Protein AF-A0AB34JB68-F1 (afdb_monomer_lite)

Structure (mmCIF, N/CA/C/O backbone):
data_AF-A0AB34JB68-F1
#
_entry.id   AF-A0AB34JB68-F1
#
loop_
_atom_site.group_PDB
_atom_site.id
_atom_site.type_symbol
_atom_site.label_atom_id
_atom_site.label_alt_id
_atom_site.label_comp_id
_atom_site.label_asym_id
_atom_site.label_entity_id
_atom_site.label_seq_id
_atom_site.pdbx_PDB_ins_code
_atom_site.Cartn_x
_atom_site.Cartn_y
_atom_site.Cartn_z
_atom_site.occupancy
_atom_site.B_iso_or_equiv
_atom_site.auth_seq_id
_atom_site.auth_comp_id
_atom_site.auth_asym_id
_atom_site.auth_atom_id
_atom_site.pdbx_PDB_model_num
ATOM 1 N N . MET A 1 1 ? -18.238 -14.112 29.907 1.00 38.75 1 MET A N 1
ATOM 2 C CA . MET A 1 1 ? -17.468 -13.926 28.661 1.00 38.75 1 MET A CA 1
ATOM 3 C C . MET A 1 1 ? -18.352 -13.170 27.688 1.00 38.75 1 MET A C 1
ATOM 5 O O . MET A 1 1 ? -19.286 -13.752 27.152 1.00 38.75 1 MET A O 1
ATOM 9 N N . LEU A 1 2 ? -18.147 -11.858 27.571 1.00 41.19 2 LEU A N 1
ATOM 10 C CA . LEU A 1 2 ? -18.838 -11.047 26.571 1.00 41.19 2 LEU A CA 1
ATOM 11 C C . LEU A 1 2 ? -18.263 -11.448 25.213 1.00 41.19 2 LEU A C 1
ATOM 13 O O . LEU A 1 2 ? -17.063 -11.303 24.999 1.00 41.19 2 LEU A O 1
ATOM 17 N N . HIS A 1 3 ? -19.097 -11.996 24.332 1.00 41.34 3 HIS A N 1
ATOM 18 C CA . HIS A 1 3 ? -18.740 -12.073 22.923 1.00 41.34 3 HIS A CA 1
ATOM 19 C C . HIS A 1 3 ? -18.603 -10.625 22.453 1.00 41.34 3 HIS A C 1
ATOM 21 O O . HIS A 1 3 ? -19.598 -9.905 22.380 1.00 41.34 3 HIS A O 1
ATOM 27 N N . SER A 1 4 ? -17.365 -10.175 22.235 1.00 55.03 4 SER A N 1
ATOM 28 C CA . SER A 1 4 ? -17.111 -8.951 21.485 1.00 55.03 4 SER A CA 1
ATOM 29 C C . SER A 1 4 ? -17.828 -9.121 20.155 1.00 55.03 4 SER A C 1
ATOM 31 O O . SER A 1 4 ? -17.520 -10.059 19.420 1.00 55.03 4 SER A O 1
ATOM 33 N N . ALA A 1 5 ? -18.841 -8.298 19.885 1.00 63.59 5 ALA A N 1
ATOM 34 C CA . ALA A 1 5 ? -19.453 -8.279 18.566 1.00 63.59 5 ALA A CA 1
ATOM 35 C C . ALA A 1 5 ? -18.325 -8.053 17.551 1.00 63.59 5 ALA A C 1
ATOM 37 O O . ALA A 1 5 ? -17.488 -7.174 17.767 1.00 63.59 5 ALA A O 1
ATOM 38 N N . ALA A 1 6 ? -18.252 -8.895 16.519 1.00 67.69 6 ALA A N 1
ATOM 39 C CA . ALA A 1 6 ? -17.224 -8.772 15.497 1.00 67.69 6 ALA A CA 1
ATOM 40 C C . ALA A 1 6 ? -17.282 -7.358 14.904 1.00 67.69 6 ALA A C 1
ATOM 42 O O . ALA A 1 6 ? -18.370 -6.868 14.586 1.00 67.69 6 ALA A O 1
ATOM 43 N N . SER A 1 7 ? -16.129 -6.692 14.816 1.00 75.50 7 SER A N 1
ATOM 44 C CA . SER A 1 7 ? -16.054 -5.385 14.175 1.00 75.50 7 SER A CA 1
ATOM 45 C C . SER A 1 7 ? -16.482 -5.511 12.716 1.00 75.50 7 SER A C 1
ATOM 47 O O . SER A 1 7 ? -16.103 -6.454 12.021 1.00 75.50 7 SER A O 1
ATOM 49 N N . THR A 1 8 ? -17.283 -4.557 12.249 1.00 84.25 8 THR A N 1
ATOM 50 C CA . THR A 1 8 ? -17.708 -4.473 10.845 1.00 84.25 8 THR A CA 1
ATOM 51 C C . THR A 1 8 ? -16.769 -3.612 10.003 1.00 84.25 8 THR A C 1
ATOM 53 O O . THR A 1 8 ? -16.951 -3.525 8.790 1.00 84.25 8 THR A O 1
ATOM 56 N N . THR A 1 9 ? -15.783 -2.963 10.631 1.00 88.88 9 THR A N 1
ATOM 57 C CA . THR A 1 9 ? -14.923 -1.957 10.001 1.00 88.88 9 THR A CA 1
ATOM 58 C C . THR A 1 9 ? -13.461 -2.293 10.244 1.00 88.88 9 THR A C 1
ATOM 60 O O . THR A 1 9 ? -13.049 -2.476 11.387 1.00 88.88 9 THR A O 1
ATOM 63 N N . LEU A 1 10 ? -12.664 -2.301 9.178 1.00 90.81 10 LEU A N 1
ATOM 64 C CA . LEU A 1 10 ? -11.213 -2.433 9.238 1.00 90.81 10 LEU A CA 1
ATOM 65 C C . LEU A 1 10 ? -10.566 -1.170 8.679 1.00 90.81 10 LEU A C 1
ATOM 67 O O . LEU A 1 10 ? -10.830 -0.778 7.544 1.00 90.81 10 LEU A O 1
ATOM 71 N N . VAL A 1 11 ? -9.685 -0.556 9.460 1.00 92.12 11 VAL A N 1
ATOM 72 C CA . VAL A 1 11 ? -8.821 0.534 9.008 1.00 92.12 11 VAL A CA 1
ATOM 73 C C . VAL A 1 11 ? -7.436 -0.032 8.738 1.00 92.12 11 VAL A C 1
ATOM 75 O O . VAL A 1 11 ? -6.828 -0.639 9.616 1.00 92.12 11 VAL A O 1
ATOM 78 N N . VAL A 1 12 ? -6.922 0.180 7.527 1.00 92.38 12 VAL A N 1
ATOM 79 C CA . VAL A 1 12 ? -5.594 -0.294 7.125 1.00 92.38 12 VAL A CA 1
ATOM 80 C C . VAL A 1 12 ? -4.646 0.893 6.970 1.00 92.38 12 VAL A C 1
ATOM 82 O O . VAL A 1 12 ? -4.841 1.748 6.107 1.00 92.38 12 VAL A O 1
ATOM 85 N N . VAL A 1 13 ? -3.589 0.932 7.778 1.00 91.12 13 VAL A N 1
ATOM 86 C CA . VAL A 1 13 ? -2.487 1.892 7.630 1.00 91.12 13 VAL A CA 1
ATOM 87 C C . VAL A 1 13 ? -1.393 1.252 6.786 1.00 91.12 13 VAL A C 1
ATOM 89 O O . VAL A 1 13 ? -0.864 0.204 7.151 1.00 91.12 13 VAL A O 1
ATOM 92 N N . ILE A 1 14 ? -1.050 1.882 5.663 1.00 89.81 14 ILE A N 1
ATOM 93 C CA . ILE A 1 14 ? -0.122 1.341 4.665 1.00 89.81 14 ILE A CA 1
ATOM 94 C C . ILE A 1 14 ? 1.105 2.252 4.526 1.00 89.81 14 ILE A C 1
ATOM 96 O O . ILE A 1 14 ? 0.969 3.468 4.386 1.00 89.81 14 ILE A O 1
ATOM 100 N N . GLY A 1 15 ? 2.293 1.650 4.474 1.00 83.81 15 GLY A N 1
ATOM 101 C CA . GLY A 1 15 ? 3.547 2.312 4.113 1.00 83.81 15 GLY A CA 1
ATOM 102 C C . GLY A 1 15 ? 4.332 2.867 5.302 1.00 83.81 15 GLY A C 1
ATOM 103 O O . GLY A 1 15 ? 4.134 2.472 6.452 1.00 83.81 15 GLY A O 1
ATOM 104 N N . SER A 1 16 ? 5.265 3.780 5.012 1.00 78.81 16 SER A N 1
ATOM 105 C CA . SER A 1 16 ? 6.133 4.384 6.028 1.00 78.81 16 SER A CA 1
ATOM 106 C C . SER A 1 16 ? 5.321 5.265 6.981 1.00 78.81 16 SER A C 1
ATOM 108 O O . SER A 1 16 ? 4.720 6.254 6.550 1.00 78.81 16 SER A O 1
ATOM 110 N N . GLN A 1 17 ? 5.336 4.955 8.276 1.00 80.75 17 GLN A N 1
ATOM 111 C CA . GLN A 1 17 ? 4.546 5.650 9.298 1.00 80.75 17 GLN A CA 1
ATOM 112 C C . GLN A 1 17 ? 5.213 6.964 9.728 1.00 80.75 17 GLN A C 1
ATOM 114 O O . GLN A 1 17 ? 5.632 7.133 10.867 1.00 80.75 17 GLN A O 1
ATOM 119 N N . ARG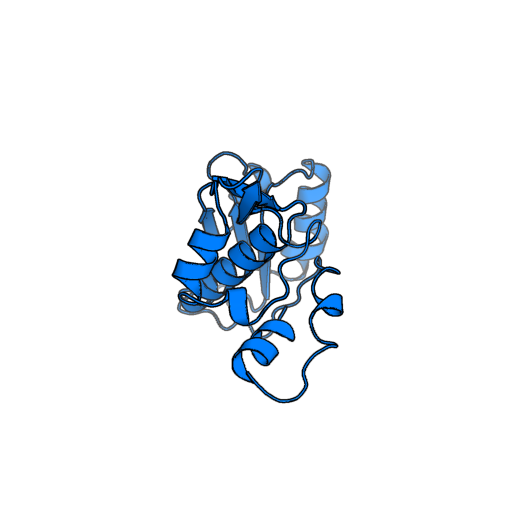 A 1 18 ? 5.316 7.913 8.792 1.00 80.12 18 ARG A N 1
ATOM 120 C CA . ARG A 1 18 ? 6.002 9.207 8.980 1.00 80.12 18 ARG A CA 1
ATOM 121 C C . ARG A 1 18 ? 5.235 10.205 9.852 1.00 80.12 18 ARG A C 1
ATOM 123 O O . ARG A 1 18 ? 5.754 11.278 10.144 1.00 80.12 18 ARG A O 1
ATOM 130 N N . GLY A 1 19 ? 4.002 9.881 10.236 1.00 80.75 19 GLY A N 1
ATOM 131 C CA . GLY A 1 19 ? 3.249 10.653 11.216 1.00 80.75 19 GLY A CA 1
ATOM 132 C C . GLY A 1 19 ? 3.914 10.587 12.591 1.00 80.75 19 GLY A C 1
ATOM 133 O O . GLY A 1 19 ? 4.429 9.545 12.992 1.00 80.75 19 GLY A O 1
ATOM 134 N N . GLY A 1 20 ? 3.901 11.705 13.313 1.00 85.19 20 GLY A N 1
ATOM 135 C CA . GLY A 1 20 ? 4.282 11.717 14.723 1.00 85.19 20 GLY A CA 1
ATOM 136 C C . GLY A 1 20 ? 3.199 11.093 15.604 1.00 85.19 20 GLY A C 1
ATOM 137 O O . GLY A 1 20 ? 2.051 10.939 15.184 1.00 85.19 20 GLY A O 1
ATOM 138 N N . GLU A 1 21 ? 3.546 10.809 16.856 1.00 90.06 21 GLU A N 1
ATOM 139 C CA . GLU A 1 21 ? 2.652 10.198 17.846 1.00 90.06 21 GLU A CA 1
ATOM 140 C C . GLU A 1 21 ? 1.289 10.903 17.954 1.00 90.06 21 GLU A C 1
ATOM 142 O O . GLU A 1 21 ? 0.258 10.242 18.006 1.00 90.06 21 GLU A O 1
ATOM 147 N N . GLN A 1 22 ? 1.256 12.239 17.882 1.00 91.44 22 GLN A N 1
ATOM 148 C CA . GLN A 1 22 ? 0.012 13.022 17.923 1.00 91.44 22 GLN A CA 1
ATOM 149 C C . GLN A 1 22 ? -0.959 12.692 16.776 1.00 91.44 22 GLN A C 1
ATOM 151 O O . GLN A 1 22 ? -2.171 12.661 16.990 1.00 91.44 22 GLN A O 1
ATOM 156 N N . VAL A 1 23 ? -0.447 12.429 15.568 1.00 91.94 23 VAL A N 1
ATOM 157 C CA . VAL A 1 23 ? -1.274 12.057 14.405 1.00 91.94 23 VAL A CA 1
ATOM 158 C C . VAL A 1 23 ? -1.915 10.697 14.650 1.00 91.94 23 VAL A C 1
ATOM 160 O O . VAL A 1 23 ? -3.124 10.537 14.484 1.00 91.94 23 VAL A O 1
ATOM 163 N N . TRP A 1 24 ? -1.117 9.734 15.106 1.00 93.12 24 TRP A N 1
ATOM 164 C CA . TRP A 1 24 ? -1.595 8.385 15.382 1.00 93.12 24 TRP A CA 1
ATOM 165 C C . TRP A 1 24 ? -2.557 8.355 16.562 1.00 93.12 24 TRP A C 1
ATOM 167 O O . TRP A 1 24 ? -3.617 7.749 16.451 1.00 93.12 24 TRP A O 1
ATOM 177 N N . GLN A 1 25 ? -2.270 9.091 17.635 1.00 94.81 25 GLN A N 1
ATOM 178 C CA . GLN A 1 25 ? -3.183 9.235 18.764 1.00 94.81 25 GLN A CA 1
ATOM 179 C C . GLN A 1 25 ? -4.514 9.852 18.329 1.00 94.81 25 GLN A C 1
ATOM 181 O O . GLN A 1 25 ? -5.571 9.373 18.733 1.00 94.81 25 GLN A O 1
ATOM 186 N N . SER A 1 26 ? -4.482 10.874 17.468 1.00 94.06 26 SER A N 1
ATOM 187 C CA . SER A 1 26 ? -5.701 11.468 16.919 1.00 94.06 26 SER A CA 1
ATOM 188 C C . SER A 1 26 ? -6.510 10.456 16.105 1.00 94.06 26 SER A C 1
ATOM 190 O O . SER A 1 26 ? -7.721 10.360 16.298 1.00 94.06 26 SER A O 1
ATOM 192 N N . MET A 1 27 ? -5.859 9.652 15.257 1.00 94.06 27 MET A N 1
ATOM 193 C CA . MET A 1 27 ? -6.519 8.587 14.497 1.00 94.06 27 MET A CA 1
ATOM 194 C C . MET A 1 27 ? -7.141 7.531 15.423 1.00 94.06 27 MET A C 1
ATOM 196 O O . MET A 1 27 ? -8.292 7.149 15.224 1.00 94.06 27 MET A O 1
ATOM 200 N N . ILE A 1 28 ? -6.429 7.085 16.463 1.00 94.38 28 ILE A N 1
ATOM 201 C CA . ILE A 1 28 ? -6.984 6.135 17.436 1.00 94.38 28 ILE A CA 1
ATOM 202 C C . ILE A 1 28 ? -8.230 6.724 18.114 1.00 94.38 28 ILE A C 1
ATOM 204 O O . ILE A 1 28 ? -9.283 6.085 18.117 1.00 94.38 28 ILE A O 1
ATOM 208 N N . THR A 1 29 ? -8.138 7.951 18.632 1.00 96.06 29 THR A N 1
ATOM 209 C CA . THR A 1 29 ? -9.214 8.602 19.397 1.00 96.06 29 THR A CA 1
ATOM 210 C C . THR A 1 29 ? -10.436 8.952 18.544 1.00 96.06 29 THR A C 1
ATOM 212 O O . THR A 1 29 ? -11.564 8.820 19.012 1.00 96.06 29 THR A O 1
ATOM 215 N N . HIS A 1 30 ? -10.240 9.405 17.303 1.00 95.38 30 HIS A N 1
ATOM 216 C CA . HIS A 1 30 ? -11.319 9.983 16.491 1.00 95.38 30 HIS A CA 1
ATOM 217 C C . HIS A 1 30 ? -11.800 9.088 15.344 1.00 95.38 30 HIS A C 1
ATOM 219 O O . HIS A 1 30 ? -12.876 9.344 14.811 1.00 95.38 30 HIS A O 1
ATOM 225 N N . LEU A 1 31 ? -11.046 8.050 14.967 1.00 92.31 31 LEU A N 1
ATOM 226 C CA . LEU A 1 31 ? -11.422 7.117 13.900 1.00 92.31 31 LEU A CA 1
ATOM 227 C C . LEU A 1 31 ? -11.602 5.694 14.435 1.00 92.31 31 LEU A C 1
ATOM 229 O O . LEU A 1 31 ? -12.690 5.135 14.325 1.00 92.31 31 LEU A O 1
ATOM 233 N N . ILE A 1 32 ? -10.565 5.116 15.049 1.00 92.31 32 ILE A N 1
ATOM 234 C CA . ILE A 1 32 ? -10.584 3.696 15.438 1.00 92.31 32 ILE A CA 1
ATOM 235 C C . ILE A 1 32 ? -11.581 3.438 16.573 1.00 92.31 32 ILE A C 1
ATOM 237 O O . ILE A 1 32 ? -12.466 2.593 16.438 1.00 92.31 32 ILE A O 1
ATOM 241 N N . GLN A 1 33 ? -11.485 4.186 17.677 1.00 93.75 33 GLN A N 1
ATOM 242 C CA . GLN A 1 33 ? -12.337 3.977 18.853 1.00 93.75 33 GLN A CA 1
ATOM 243 C C . GLN A 1 33 ? -13.830 4.237 18.582 1.00 93.75 33 GLN A C 1
ATOM 245 O O . GLN A 1 33 ? -14.638 3.378 18.951 1.00 93.75 33 GLN A O 1
ATOM 250 N N . PRO A 1 34 ? -14.244 5.347 17.930 1.00 92.88 34 PRO A N 1
ATOM 251 C CA . PRO A 1 34 ? -15.664 5.619 17.702 1.00 92.88 34 PRO A CA 1
ATOM 252 C C . PRO A 1 34 ? -16.323 4.605 16.765 1.00 92.88 34 PRO A C 1
ATOM 254 O O . PRO A 1 34 ? -17.475 4.235 16.980 1.00 92.88 34 PRO A O 1
ATOM 257 N N . LEU A 1 35 ? -15.584 4.120 15.761 1.00 89.31 35 LEU A N 1
ATOM 258 C CA . LEU A 1 35 ? -16.066 3.098 14.831 1.00 89.31 35 LEU A CA 1
ATOM 259 C C . LEU A 1 35 ? -15.962 1.678 15.390 1.00 89.31 35 LEU A C 1
ATOM 261 O O . LEU A 1 35 ? -16.462 0.750 14.760 1.00 89.31 35 LEU A O 1
ATOM 265 N N . ARG A 1 36 ? -15.310 1.501 16.550 1.00 91.44 36 ARG A N 1
ATOM 266 C CA . ARG A 1 36 ? -14.893 0.188 17.066 1.00 91.44 36 ARG A CA 1
ATOM 267 C C . ARG A 1 36 ? -14.168 -0.628 15.991 1.00 91.44 36 ARG A C 1
ATOM 269 O O . ARG A 1 36 ? -14.372 -1.833 15.895 1.00 91.44 36 ARG A O 1
ATOM 276 N N . ALA A 1 37 ? -13.383 0.052 15.157 1.00 91.06 37 ALA A N 1
ATOM 277 C CA . ALA A 1 37 ? -12.748 -0.556 14.002 1.00 91.06 37 ALA A CA 1
ATOM 278 C C . ALA A 1 37 ? -11.592 -1.464 14.432 1.00 91.06 37 ALA A C 1
ATOM 280 O O . ALA A 1 37 ? -10.875 -1.156 15.386 1.00 91.06 37 ALA A O 1
ATOM 281 N N . ASP A 1 38 ? -11.386 -2.539 13.676 1.00 92.19 38 ASP A N 1
ATOM 282 C CA . ASP A 1 38 ? -10.108 -3.236 13.687 1.00 92.19 38 ASP A CA 1
ATOM 283 C C . ASP A 1 38 ? -9.073 -2.345 12.982 1.00 92.19 38 ASP A C 1
ATOM 285 O O . ASP A 1 38 ? -9.388 -1.575 12.069 1.00 92.19 38 ASP A O 1
ATOM 289 N N . LEU A 1 39 ? -7.822 -2.454 13.396 1.00 93.12 39 LEU A N 1
ATOM 290 C CA . LEU A 1 39 ? -6.667 -1.773 12.847 1.00 93.12 39 LEU A CA 1
ATOM 291 C C . LEU A 1 39 ? -5.702 -2.818 12.278 1.00 93.12 39 LEU A C 1
ATOM 293 O O . LEU A 1 39 ? -5.160 -3.661 13.000 1.00 93.12 39 LEU A O 1
ATOM 297 N N . ALA A 1 40 ? -5.458 -2.722 10.974 1.00 94.19 40 ALA A N 1
ATOM 298 C CA . ALA A 1 40 ? -4.367 -3.402 10.298 1.00 94.19 40 ALA A CA 1
ATOM 299 C C . ALA A 1 40 ? -3.239 -2.422 9.981 1.00 94.19 40 ALA A C 1
ATOM 301 O O . ALA A 1 40 ? -3.463 -1.278 9.581 1.00 94.19 40 ALA A O 1
ATOM 302 N N . VAL A 1 41 ? -2.006 -2.893 10.114 1.00 93.31 41 VAL A N 1
ATOM 303 C CA . VAL A 1 41 ? -0.802 -2.127 9.798 1.00 93.31 41 VAL A CA 1
ATOM 304 C C . VAL A 1 41 ? 0.023 -2.910 8.787 1.00 93.31 41 VAL A C 1
ATOM 306 O O . VAL A 1 41 ? 0.560 -3.961 9.125 1.00 93.31 41 VAL A O 1
ATOM 309 N N . LEU A 1 42 ? 0.153 -2.385 7.567 1.00 92.38 42 LEU A N 1
ATOM 310 C CA . LEU A 1 42 ? 1.064 -2.879 6.534 1.00 92.38 42 LEU A CA 1
ATOM 311 C C . LEU A 1 42 ? 2.282 -1.961 6.444 1.00 92.38 42 LEU A C 1
ATOM 313 O O . LEU A 1 42 ? 2.202 -0.864 5.888 1.00 92.38 42 LEU A O 1
ATOM 317 N N . ALA A 1 43 ? 3.416 -2.411 6.971 1.00 87.62 43 ALA A N 1
ATOM 318 C CA . ALA A 1 43 ? 4.641 -1.618 6.987 1.00 87.62 43 ALA A CA 1
ATOM 319 C C . ALA A 1 43 ? 5.895 -2.474 6.800 1.00 87.62 43 ALA A C 1
ATOM 321 O O . ALA A 1 43 ? 5.912 -3.671 7.110 1.00 87.62 43 ALA A O 1
ATOM 322 N N . SER A 1 44 ? 6.967 -1.824 6.354 1.00 83.19 44 SER A N 1
ATOM 323 C CA . SER A 1 44 ? 8.309 -2.402 6.338 1.00 83.19 44 SER A CA 1
ATOM 324 C C . SER A 1 44 ? 8.747 -2.785 7.756 1.00 83.19 44 SER A C 1
ATOM 326 O O . SER A 1 44 ? 8.263 -2.228 8.749 1.00 83.19 44 SER A O 1
ATOM 328 N N . PHE A 1 45 ? 9.605 -3.801 7.875 1.00 73.00 45 PHE A N 1
ATOM 329 C CA . PHE A 1 45 ? 9.983 -4.416 9.160 1.00 73.00 45 PHE A CA 1
ATOM 330 C C . PHE A 1 45 ? 10.549 -3.423 10.189 1.00 73.00 45 PHE A C 1
ATOM 332 O O . PHE A 1 45 ? 10.408 -3.636 11.390 1.00 73.00 45 PHE A O 1
ATOM 339 N N . ASP A 1 46 ? 11.145 -2.336 9.719 1.00 75.38 46 ASP A N 1
ATOM 340 C CA . ASP A 1 46 ? 11.844 -1.304 10.478 1.00 75.38 46 ASP A CA 1
ATOM 341 C C . ASP A 1 46 ? 11.048 0.006 10.640 1.00 75.38 46 ASP A C 1
ATOM 343 O O . ASP A 1 46 ? 11.512 0.924 11.311 1.00 75.38 46 ASP A O 1
ATOM 347 N N . GLN A 1 47 ? 9.845 0.115 10.062 1.00 70.25 47 GLN A N 1
ATOM 348 C CA . GLN A 1 47 ? 9.127 1.395 9.931 1.00 70.25 47 GLN A CA 1
ATOM 349 C C . GLN A 1 47 ? 7.761 1.428 10.624 1.00 70.25 47 GLN A C 1
ATOM 351 O O . GLN A 1 47 ? 6.818 2.063 10.142 1.00 70.25 47 GLN A O 1
ATOM 356 N N . SER A 1 48 ? 7.629 0.751 11.765 1.00 75.12 48 SER A N 1
ATOM 357 C CA . SER A 1 48 ? 6.390 0.779 12.545 1.00 75.12 48 SER A CA 1
ATOM 358 C C . SER A 1 48 ? 6.513 1.547 13.850 1.00 75.12 48 SER A C 1
ATOM 360 O O . SER A 1 48 ? 7.376 1.273 14.675 1.00 75.12 48 SER A O 1
ATOM 362 N N . HIS A 1 49 ? 5.583 2.472 14.040 1.00 84.50 49 HIS A N 1
ATOM 363 C CA . HIS A 1 49 ? 5.354 3.234 15.246 1.00 84.50 49 HIS A CA 1
ATOM 364 C C . HIS A 1 49 ? 4.729 2.338 16.318 1.00 84.50 49 HIS A C 1
ATOM 366 O O . HIS A 1 49 ? 3.715 1.676 16.084 1.00 84.50 49 HIS A O 1
ATOM 372 N N . GLU A 1 50 ? 5.309 2.354 17.516 1.00 87.81 50 GLU A N 1
ATOM 373 C CA . GLU A 1 50 ? 4.909 1.479 18.621 1.00 87.81 50 GLU A CA 1
ATOM 374 C C . GLU A 1 50 ? 3.422 1.627 18.970 1.00 87.81 50 GLU A C 1
ATOM 376 O O . GLU A 1 50 ? 2.712 0.629 19.058 1.00 87.81 50 GLU A O 1
ATOM 381 N N . LEU A 1 51 ? 2.924 2.868 19.048 1.00 90.88 51 LEU A N 1
ATOM 382 C CA . LEU A 1 51 ? 1.507 3.152 19.309 1.00 90.88 51 LEU A CA 1
ATOM 383 C C . LEU A 1 51 ? 0.550 2.435 18.339 1.00 90.88 51 LEU A C 1
ATOM 385 O O . LEU A 1 51 ? -0.475 1.910 18.770 1.00 90.88 51 LEU A O 1
ATOM 389 N N . LEU A 1 52 ? 0.876 2.394 17.042 1.00 90.94 52 LEU A N 1
ATOM 390 C CA . LEU A 1 52 ? 0.046 1.705 16.053 1.00 90.94 52 LEU A CA 1
ATOM 391 C C . LEU A 1 52 ? 0.104 0.191 16.250 1.00 90.94 52 LEU A C 1
ATOM 393 O O . LEU A 1 52 ? -0.933 -0.461 16.209 1.00 90.94 52 LEU A O 1
ATOM 397 N N . LEU A 1 53 ? 1.287 -0.364 16.525 1.00 91.50 53 LEU A N 1
ATOM 398 C CA . LEU A 1 53 ? 1.443 -1.798 16.787 1.00 91.50 53 LEU A CA 1
ATOM 399 C C . LEU A 1 53 ? 0.706 -2.252 18.052 1.00 91.50 53 LEU A C 1
ATOM 401 O O . LEU A 1 53 ? 0.157 -3.346 18.063 1.00 91.50 53 LEU A O 1
ATOM 405 N N . GLN A 1 54 ? 0.660 -1.417 19.092 1.00 93.19 54 GLN A N 1
ATOM 406 C CA . GLN A 1 54 ? -0.068 -1.711 20.331 1.00 93.19 54 GLN A CA 1
ATOM 407 C C . GLN A 1 54 ? -1.588 -1.797 20.124 1.00 93.19 54 GLN A C 1
ATOM 409 O O . GLN A 1 54 ? -2.267 -2.496 20.872 1.00 93.19 54 GLN A O 1
ATOM 414 N N . HIS A 1 55 ? -2.120 -1.090 19.123 1.00 93.94 55 HIS A N 1
ATOM 415 C CA . HIS A 1 55 ? -3.555 -1.048 18.829 1.00 93.94 55 HIS A CA 1
ATOM 416 C C . HIS A 1 55 ? -3.963 -1.936 17.648 1.00 93.94 55 HIS A C 1
ATOM 418 O O . HIS A 1 55 ? -5.158 -2.145 17.446 1.00 93.94 55 HIS A O 1
ATOM 424 N N . ALA A 1 56 ? -3.004 -2.435 16.864 1.00 94.12 56 ALA A N 1
ATOM 425 C CA . ALA A 1 56 ? -3.269 -3.228 15.673 1.00 94.12 56 ALA A CA 1
ATOM 426 C C . ALA A 1 56 ? -3.648 -4.672 16.021 1.00 94.12 56 ALA A C 1
ATOM 428 O O . ALA A 1 56 ? -2.912 -5.379 16.708 1.00 94.12 56 ALA A O 1
ATOM 429 N N . GLN A 1 57 ? -4.770 -5.138 15.475 1.00 93.62 57 GLN A N 1
ATOM 430 C CA . GLN A 1 57 ? -5.182 -6.544 15.507 1.00 93.62 57 GLN A CA 1
ATOM 431 C C . GLN A 1 57 ? -4.455 -7.345 14.422 1.00 93.62 57 GLN A C 1
ATOM 433 O O . GLN A 1 57 ? -4.222 -8.544 14.581 1.00 93.62 57 GLN A O 1
ATOM 438 N N . HIS A 1 58 ? -4.054 -6.677 13.336 1.00 92.88 58 HIS A N 1
ATOM 439 C CA . HIS A 1 58 ? -3.354 -7.298 12.218 1.00 92.88 58 HIS A CA 1
ATOM 440 C C . HIS A 1 58 ? -2.070 -6.537 11.896 1.00 92.88 58 HIS A C 1
ATOM 442 O O . HIS A 1 58 ? -2.081 -5.337 11.623 1.00 92.88 58 HIS A O 1
ATOM 448 N N . ILE A 1 59 ? -0.945 -7.247 11.901 1.00 93.38 59 ILE A N 1
ATOM 449 C CA . ILE A 1 59 ? 0.358 -6.684 11.552 1.00 93.38 59 ILE A CA 1
ATOM 450 C C . ILE A 1 59 ? 0.862 -7.429 10.324 1.00 93.38 59 ILE A C 1
ATOM 452 O O . ILE A 1 59 ? 1.207 -8.609 10.391 1.00 93.38 59 ILE A O 1
ATOM 456 N N . TRP A 1 60 ? 0.909 -6.724 9.203 1.00 93.81 60 TRP A N 1
ATOM 457 C CA . TRP A 1 60 ? 1.405 -7.225 7.934 1.00 93.81 60 TRP A CA 1
ATOM 458 C C . TRP A 1 60 ? 2.755 -6.593 7.625 1.00 93.81 60 TRP A C 1
ATOM 460 O O . TRP A 1 60 ? 2.985 -5.399 7.835 1.00 93.81 60 TRP A O 1
ATOM 470 N N . ARG A 1 61 ? 3.675 -7.422 7.139 1.00 91.88 61 ARG A N 1
ATOM 471 C CA . ARG A 1 61 ? 5.048 -7.022 6.850 1.00 91.88 61 ARG A CA 1
ATOM 472 C C . ARG A 1 61 ? 5.342 -7.224 5.380 1.00 91.88 61 ARG A C 1
ATOM 474 O O . ARG A 1 61 ? 4.982 -8.248 4.806 1.00 91.88 61 ARG A O 1
ATOM 481 N N . VAL A 1 62 ? 6.022 -6.248 4.802 1.00 91.12 62 VAL A N 1
ATOM 482 C CA . VAL A 1 62 ? 6.499 -6.277 3.421 1.00 91.12 62 VAL A CA 1
ATOM 483 C C . VAL A 1 62 ? 7.966 -5.862 3.414 1.00 91.12 62 VAL A C 1
ATOM 485 O O . VAL A 1 62 ? 8.375 -5.008 4.196 1.00 91.12 62 VAL A O 1
ATOM 488 N N . GLY A 1 63 ? 8.785 -6.530 2.604 1.00 90.56 63 GLY A N 1
ATOM 489 C CA . GLY A 1 63 ? 10.173 -6.118 2.403 1.00 90.56 63 GLY A CA 1
ATOM 490 C C . GLY A 1 63 ? 10.261 -4.879 1.513 1.00 90.56 63 GLY A C 1
ATOM 491 O O . GLY A 1 63 ? 9.348 -4.600 0.744 1.00 90.56 63 GLY A O 1
ATOM 492 N N . GLU A 1 64 ? 11.377 -4.160 1.583 1.00 89.12 64 GLU A N 1
ATOM 493 C CA . GLU A 1 64 ? 11.684 -3.129 0.592 1.00 89.12 64 GLU A CA 1
ATOM 494 C C . GLU A 1 64 ? 12.166 -3.789 -0.703 1.00 89.12 64 GLU A C 1
ATOM 496 O O . GLU A 1 64 ? 13.087 -4.612 -0.694 1.00 89.12 64 GLU A O 1
ATOM 501 N N . TYR A 1 65 ? 11.547 -3.423 -1.823 1.00 92.25 65 TYR A N 1
ATOM 502 C CA . TYR A 1 65 ? 11.909 -3.940 -3.137 1.00 92.25 65 TYR A CA 1
ATOM 503 C C . TYR A 1 65 ? 12.759 -2.920 -3.879 1.00 92.25 65 TYR A C 1
ATOM 505 O O . TYR A 1 65 ? 12.412 -1.744 -3.968 1.00 92.25 65 TYR A O 1
ATOM 513 N N . ARG A 1 66 ? 13.851 -3.397 -4.486 1.00 93.69 66 ARG A N 1
ATOM 51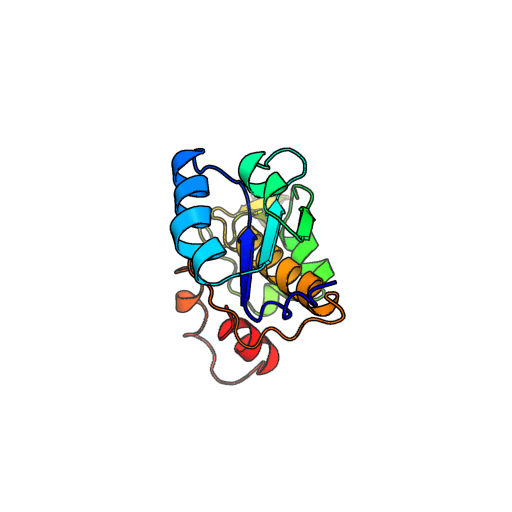4 C CA . ARG A 1 66 ? 14.599 -2.594 -5.461 1.00 93.69 66 ARG A CA 1
ATOM 515 C C . ARG A 1 66 ? 13.748 -2.303 -6.695 1.00 93.69 66 ARG A C 1
ATOM 517 O O . ARG A 1 66 ? 13.840 -1.223 -7.253 1.00 93.69 66 ARG A O 1
ATOM 524 N N . ASP A 1 67 ? 12.943 -3.272 -7.118 1.00 95.25 67 ASP A N 1
ATOM 525 C CA . ASP A 1 67 ? 11.999 -3.125 -8.219 1.00 95.25 67 ASP A CA 1
ATOM 526 C C . ASP A 1 67 ? 10.625 -3.629 -7.771 1.00 95.25 67 ASP A C 1
ATOM 528 O O . ASP A 1 67 ? 10.370 -4.832 -7.694 1.00 95.25 67 ASP A O 1
ATOM 532 N N . TRP A 1 68 ? 9.737 -2.693 -7.458 1.00 95.25 68 TRP A N 1
ATOM 533 C CA . TRP A 1 68 ? 8.359 -2.964 -7.061 1.00 95.25 68 TRP A CA 1
ATOM 534 C C . TRP A 1 68 ? 7.545 -3.603 -8.192 1.00 95.25 68 TRP A C 1
ATOM 536 O O . TRP A 1 68 ? 6.558 -4.290 -7.926 1.00 95.25 68 TRP A O 1
ATOM 546 N N . GLY A 1 69 ? 7.982 -3.466 -9.449 1.00 95.50 69 GLY A N 1
ATOM 547 C CA . GLY A 1 69 ? 7.392 -4.167 -10.587 1.00 95.50 69 GLY A CA 1
ATOM 548 C C . GLY A 1 69 ? 7.536 -5.689 -10.507 1.00 95.50 69 GLY A C 1
ATOM 549 O O . GLY A 1 69 ? 6.693 -6.406 -11.056 1.00 95.50 69 GLY A O 1
ATOM 550 N N . VAL A 1 70 ? 8.546 -6.190 -9.785 1.00 95.88 70 VAL A N 1
ATOM 551 C CA . VAL A 1 70 ? 8.703 -7.623 -9.490 1.00 95.88 70 VAL A CA 1
ATOM 552 C C . VAL A 1 70 ? 7.582 -8.094 -8.571 1.00 95.88 70 VAL A C 1
ATOM 554 O O . VAL A 1 70 ? 6.890 -9.048 -8.910 1.00 95.88 70 VAL A O 1
ATOM 557 N N . LEU A 1 71 ? 7.325 -7.376 -7.475 1.00 95.62 71 LEU A N 1
ATOM 558 C CA . LEU A 1 71 ? 6.234 -7.715 -6.559 1.00 95.62 71 LEU A CA 1
ATOM 559 C C . LEU A 1 71 ? 4.866 -7.648 -7.256 1.00 95.62 71 LEU A C 1
ATOM 561 O O . LEU A 1 71 ? 4.046 -8.545 -7.088 1.00 95.62 71 LEU A O 1
ATOM 565 N N . ILE A 1 72 ? 4.619 -6.634 -8.092 1.00 95.38 72 ILE A N 1
ATOM 566 C CA . ILE A 1 72 ? 3.372 -6.568 -8.875 1.00 95.38 72 ILE A CA 1
ATOM 567 C C . ILE A 1 72 ? 3.254 -7.799 -9.788 1.00 95.38 72 ILE A C 1
ATOM 569 O O . ILE A 1 72 ? 2.197 -8.422 -9.846 1.00 95.38 72 ILE A O 1
ATOM 573 N N . THR A 1 73 ? 4.346 -8.206 -10.440 1.00 95.75 73 THR A N 1
ATOM 574 C CA . THR A 1 73 ? 4.378 -9.414 -11.282 1.00 95.75 73 THR A CA 1
ATOM 575 C C . THR A 1 73 ? 4.060 -10.685 -10.489 1.00 95.75 73 THR A C 1
ATOM 577 O O . THR A 1 73 ? 3.349 -11.552 -10.990 1.00 95.75 73 THR A O 1
ATOM 580 N N . GLU A 1 74 ? 4.541 -10.804 -9.252 1.00 95.38 74 GLU A N 1
ATOM 581 C CA . GLU A 1 74 ? 4.220 -11.930 -8.364 1.00 95.38 74 GLU A CA 1
ATOM 582 C C . GLU A 1 74 ? 2.747 -11.942 -7.928 1.00 95.38 74 GLU A C 1
ATOM 584 O O . GLU A 1 74 ? 2.182 -13.013 -7.703 1.00 95.38 74 GLU A O 1
ATOM 589 N N . LEU A 1 75 ? 2.125 -10.766 -7.797 1.00 92.69 75 LEU A N 1
ATOM 590 C CA . LEU A 1 75 ? 0.748 -10.622 -7.319 1.00 92.69 75 LEU A CA 1
ATOM 591 C C . LEU A 1 75 ? -0.297 -10.810 -8.421 1.00 92.69 75 LEU A C 1
ATOM 593 O O . LEU A 1 75 ? -1.311 -11.455 -8.173 1.00 92.69 75 LEU A O 1
ATOM 597 N N . VAL A 1 76 ? -0.068 -10.258 -9.616 1.00 92.25 76 VAL A N 1
ATOM 598 C CA . VAL A 1 76 ? -1.064 -10.256 -10.710 1.00 92.25 76 VAL A CA 1
ATOM 599 C C . VAL A 1 76 ? -0.577 -10.924 -11.998 1.00 92.25 76 VAL A C 1
ATOM 601 O O . VAL A 1 76 ? -1.309 -10.977 -12.984 1.00 92.25 76 VAL A O 1
ATOM 604 N N . GLY A 1 77 ? 0.641 -11.465 -12.001 1.00 92.25 77 GLY A N 1
ATOM 605 C CA . GLY A 1 77 ? 1.233 -12.148 -13.145 1.00 92.25 77 GLY A CA 1
ATOM 606 C C . GLY A 1 77 ? 2.081 -11.249 -14.048 1.00 92.25 77 GLY A C 1
ATOM 607 O O . GLY A 1 77 ? 2.071 -10.017 -13.982 1.00 92.25 77 GLY A O 1
ATOM 608 N N . ALA A 1 78 ? 2.857 -11.898 -14.918 1.00 92.19 78 ALA A N 1
ATOM 609 C CA . ALA A 1 78 ? 3.689 -11.218 -15.903 1.00 92.19 78 ALA A CA 1
ATOM 610 C C . ALA A 1 78 ? 2.841 -10.505 -16.966 1.00 92.19 78 ALA A C 1
ATOM 612 O O . ALA A 1 78 ? 1.762 -10.962 -17.335 1.00 92.19 78 ALA A O 1
ATOM 613 N N . GLY A 1 79 ? 3.363 -9.398 -17.499 1.00 88.62 79 GLY A N 1
ATOM 614 C CA . GLY A 1 79 ? 2.710 -8.643 -18.570 1.00 88.62 79 GLY A CA 1
ATOM 615 C C . GLY A 1 79 ? 1.714 -7.586 -18.092 1.00 88.62 79 GLY A C 1
ATOM 616 O O . GLY A 1 79 ? 1.110 -6.924 -18.933 1.00 88.62 79 GLY A O 1
ATOM 617 N N . TRP A 1 80 ? 1.576 -7.357 -16.781 1.00 91.00 80 TRP A N 1
ATOM 618 C CA . TRP A 1 80 ? 0.747 -6.272 -16.236 1.00 91.00 80 TRP A CA 1
ATOM 619 C C . TRP A 1 80 ? 1.128 -4.895 -16.805 1.00 91.00 80 TRP A C 1
ATOM 621 O O . TRP A 1 80 ? 0.260 -4.046 -16.995 1.00 91.00 80 TRP A O 1
ATOM 631 N N . GLN A 1 81 ? 2.404 -4.702 -17.161 1.00 89.00 81 GLN A N 1
ATOM 632 C CA . GLN A 1 81 ? 2.914 -3.481 -17.787 1.00 89.00 81 GLN A CA 1
ATOM 633 C C . GLN A 1 81 ? 2.239 -3.177 -19.132 1.00 89.00 81 GLN A C 1
ATOM 635 O O . GLN A 1 81 ? 2.196 -2.023 -19.538 1.00 89.00 81 GLN A O 1
ATOM 640 N N . ALA A 1 82 ? 1.698 -4.183 -19.828 1.00 88.94 82 ALA A N 1
ATOM 641 C CA . ALA A 1 82 ? 0.970 -3.979 -21.080 1.00 88.94 82 ALA A CA 1
ATOM 642 C C . ALA A 1 82 ? -0.406 -3.321 -20.871 1.00 88.94 82 ALA A C 1
ATOM 644 O O . ALA A 1 82 ? -0.990 -2.813 -21.827 1.00 88.94 82 ALA A O 1
ATOM 645 N N . ASN A 1 83 ? -0.918 -3.325 -19.636 1.00 87.12 83 ASN A N 1
ATOM 646 C CA . ASN A 1 83 ? -2.219 -2.759 -19.278 1.00 87.12 83 ASN A CA 1
ATOM 647 C C . ASN A 1 83 ? -2.110 -1.357 -18.663 1.00 87.12 83 ASN A C 1
ATOM 649 O O . ASN A 1 83 ? -3.126 -0.782 -18.274 1.00 87.12 83 ASN A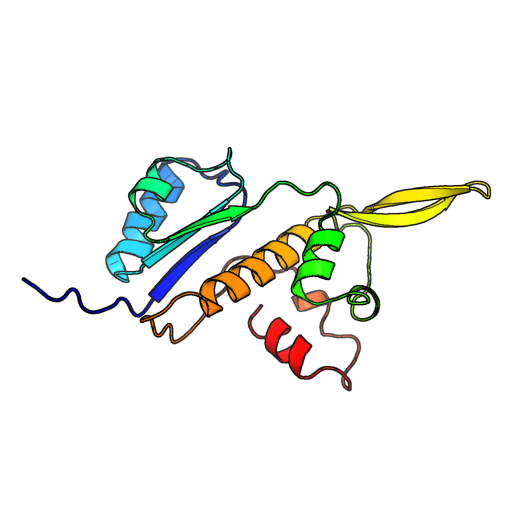 O 1
ATOM 653 N N . VAL A 1 84 ? -0.899 -0.806 -18.553 1.00 85.94 84 VAL A N 1
ATOM 654 C CA . VAL A 1 84 ? -0.657 0.516 -17.972 1.00 85.94 84 VAL A CA 1
ATOM 655 C C . VAL A 1 84 ? 0.327 1.317 -18.815 1.00 85.94 84 VAL A C 1
ATOM 657 O O . VAL A 1 84 ? 1.204 0.768 -19.477 1.00 85.94 84 VAL A O 1
ATOM 660 N N . THR A 1 85 ? 0.226 2.642 -18.758 1.00 88.56 85 THR A N 1
ATOM 661 C CA . THR A 1 85 ? 1.226 3.519 -19.375 1.00 88.56 85 THR A CA 1
ATOM 662 C C . THR A 1 85 ? 2.310 3.837 -18.354 1.00 88.56 85 THR A C 1
ATOM 664 O O . THR A 1 85 ? 2.091 4.640 -17.448 1.00 88.56 85 THR A O 1
ATOM 667 N N . LEU A 1 86 ? 3.486 3.222 -18.503 1.00 88.00 86 LEU A N 1
ATOM 668 C CA . LEU A 1 86 ? 4.646 3.500 -17.655 1.00 88.00 86 LEU A CA 1
ATOM 669 C C . LEU A 1 86 ? 5.270 4.852 -18.021 1.00 88.00 86 LEU A C 1
ATOM 671 O O . LEU A 1 86 ? 6.050 4.959 -18.966 1.00 88.00 86 LEU A O 1
ATOM 675 N N . THR A 1 87 ? 4.916 5.891 -17.271 1.00 86.31 87 THR A N 1
ATOM 676 C CA . THR A 1 87 ? 5.498 7.230 -17.389 1.00 86.31 87 THR A CA 1
ATOM 677 C C . THR A 1 87 ? 6.363 7.582 -16.188 1.00 86.31 87 THR A C 1
ATOM 679 O O . THR A 1 87 ? 6.110 7.150 -15.058 1.00 86.31 87 THR A O 1
ATOM 682 N N . ASP A 1 88 ? 7.352 8.438 -16.440 1.00 84.06 88 ASP A N 1
ATOM 683 C CA . ASP A 1 88 ? 8.118 9.088 -15.380 1.00 84.06 88 ASP A CA 1
ATOM 684 C C . ASP A 1 88 ? 7.184 9.904 -14.464 1.00 84.06 88 ASP A C 1
ATOM 686 O O . ASP A 1 88 ? 6.127 10.371 -14.900 1.00 84.06 88 ASP A O 1
ATOM 690 N N . ASN A 1 89 ? 7.566 10.066 -13.197 1.00 81.81 89 ASN A N 1
ATOM 691 C CA . ASN A 1 89 ? 6.816 10.720 -12.105 1.00 81.81 89 ASN A CA 1
ATOM 692 C C . ASN A 1 89 ? 5.565 9.996 -11.583 1.00 81.81 89 ASN A C 1
ATOM 694 O O . ASN A 1 89 ? 5.054 10.378 -10.530 1.00 81.81 89 ASN A O 1
ATOM 698 N N . LEU A 1 90 ? 5.082 8.958 -12.268 1.00 86.81 90 LEU A N 1
ATOM 699 C CA . LEU A 1 90 ? 3.943 8.162 -11.812 1.00 86.81 90 LEU A CA 1
ATOM 700 C C . LEU A 1 90 ? 4.398 6.809 -11.271 1.00 86.81 90 LEU A C 1
ATOM 702 O O . LEU A 1 90 ? 4.075 6.463 -10.142 1.00 86.81 90 LEU A O 1
ATOM 706 N N . TRP A 1 91 ? 5.179 6.058 -12.044 1.00 91.00 91 TRP A N 1
ATOM 707 C CA . TRP A 1 91 ? 5.466 4.642 -11.784 1.00 91.00 91 TRP A CA 1
ATOM 708 C C . TRP A 1 91 ? 6.774 4.385 -11.038 1.00 91.00 91 TRP A C 1
ATOM 710 O O . TRP A 1 91 ? 7.437 3.375 -11.274 1.00 91.00 91 TRP A O 1
ATOM 720 N N . GLY A 1 92 ? 7.160 5.288 -10.140 1.00 92.06 92 GLY A N 1
ATOM 721 C CA . GLY A 1 92 ? 8.408 5.114 -9.412 1.00 92.06 92 GLY A CA 1
ATOM 722 C C . GLY A 1 92 ? 8.459 3.839 -8.579 1.00 92.06 92 GLY A C 1
ATOM 723 O O . GLY A 1 92 ? 7.427 3.315 -8.148 1.00 92.06 92 GLY A O 1
ATOM 724 N N . GLY A 1 93 ? 9.676 3.315 -8.437 1.00 91.44 93 GLY A N 1
ATOM 725 C CA . GLY A 1 93 ? 9.950 1.969 -7.940 1.00 91.44 93 GLY A CA 1
ATOM 726 C C . GLY A 1 93 ? 9.959 0.880 -9.022 1.00 91.44 93 GLY A C 1
ATOM 727 O O . GLY A 1 93 ? 10.276 -0.257 -8.696 1.00 91.44 93 GLY A O 1
ATOM 728 N N . VAL A 1 94 ? 9.643 1.186 -10.290 1.00 94.62 94 VAL A N 1
ATOM 729 C CA . VAL A 1 94 ? 9.769 0.247 -11.427 1.00 94.62 94 VAL A CA 1
ATOM 730 C C . VAL A 1 94 ? 11.039 0.531 -12.216 1.00 94.62 94 VAL A C 1
ATOM 732 O O . VAL A 1 94 ? 11.331 1.686 -12.535 1.00 94.62 94 VAL A O 1
ATOM 735 N N . HIS A 1 95 ? 11.759 -0.527 -12.590 1.00 94.81 95 HIS A N 1
ATOM 736 C CA . HIS A 1 95 ? 12.888 -0.430 -13.511 1.00 94.81 95 HIS A CA 1
ATOM 737 C C . HIS A 1 95 ? 12.455 -0.757 -14.946 1.00 94.81 95 HIS A C 1
ATOM 739 O O . HIS A 1 95 ? 11.864 -1.802 -15.219 1.00 94.81 95 HIS A O 1
ATOM 745 N N . VAL A 1 96 ? 12.785 0.123 -15.890 1.00 92.56 96 VAL A N 1
ATOM 746 C CA . VAL A 1 96 ? 12.553 -0.081 -17.325 1.00 92.56 96 VAL A CA 1
ATOM 747 C C . VAL A 1 96 ? 13.872 -0.166 -18.081 1.00 92.56 96 VAL A C 1
ATOM 749 O O . VAL A 1 96 ? 14.845 0.515 -17.760 1.00 92.56 96 VAL A O 1
ATOM 752 N N . ALA A 1 97 ? 13.914 -1.016 -19.104 1.00 92.69 97 ALA A N 1
ATOM 753 C CA . ALA A 1 97 ? 15.061 -1.111 -19.994 1.00 92.69 97 ALA A CA 1
ATOM 754 C C . ALA A 1 97 ? 15.034 0.037 -21.015 1.00 92.69 97 ALA A C 1
ATOM 756 O O . ALA A 1 97 ? 14.111 0.140 -21.822 1.00 92.69 97 ALA A O 1
ATOM 757 N N . GLU A 1 98 ? 16.073 0.866 -21.019 1.00 92.06 98 GLU A N 1
ATOM 758 C CA . GLU A 1 98 ? 16.265 1.964 -21.964 1.00 92.06 98 GLU A CA 1
ATOM 759 C C . GLU A 1 98 ? 17.543 1.739 -22.783 1.00 92.06 98 GLU A C 1
ATOM 761 O O . GLU A 1 98 ? 18.542 1.220 -22.282 1.00 92.06 98 GLU A O 1
ATOM 766 N N . LYS A 1 99 ? 17.534 2.124 -24.064 1.00 93.56 99 LYS A N 1
ATOM 767 C CA . LYS A 1 99 ? 18.746 2.115 -24.893 1.00 93.56 99 LYS A CA 1
ATOM 768 C C . LYS A 1 99 ? 19.473 3.450 -24.774 1.00 93.56 99 LYS A C 1
ATOM 770 O O . LYS A 1 99 ? 18.971 4.465 -25.242 1.00 93.56 99 LYS A O 1
ATOM 775 N N . GLN A 1 100 ? 20.692 3.423 -24.251 1.00 92.25 100 GLN A N 1
ATOM 776 C CA . GLN A 1 100 ? 21.584 4.577 -24.161 1.00 92.25 100 GLN A CA 1
ATOM 777 C C . GLN A 1 100 ? 22.900 4.258 -24.875 1.00 92.25 100 GLN A C 1
ATOM 779 O O . GLN A 1 100 ? 23.589 3.295 -24.537 1.00 92.25 100 GLN A O 1
ATOM 784 N N . ASN A 1 101 ? 23.240 5.041 -25.906 1.00 93.44 101 ASN A N 1
ATOM 785 C CA . ASN A 1 101 ? 24.454 4.858 -26.720 1.00 93.44 101 ASN A CA 1
ATOM 786 C C . ASN A 1 101 ? 24.647 3.413 -27.229 1.00 93.44 101 ASN A C 1
ATOM 788 O O . ASN A 1 101 ? 25.744 2.858 -27.183 1.00 93.44 101 ASN A O 1
ATOM 792 N N . GLY A 1 102 ? 23.558 2.771 -27.668 1.00 93.62 102 GLY A N 1
ATOM 793 C CA . GLY A 1 102 ? 23.573 1.389 -28.166 1.00 93.62 102 GLY A CA 1
ATOM 794 C C . GLY A 1 102 ? 23.650 0.298 -27.088 1.00 93.62 102 GLY A C 1
ATOM 795 O O . GLY A 1 102 ? 23.610 -0.880 -27.435 1.00 93.62 102 GLY A O 1
ATOM 796 N N . LYS A 1 103 ? 23.710 0.651 -25.798 1.00 93.81 103 LYS A N 1
ATOM 797 C CA . LYS A 1 103 ? 23.657 -0.289 -24.666 1.00 93.81 103 LYS A CA 1
ATOM 798 C C . LYS A 1 103 ? 22.293 -0.245 -23.987 1.00 93.81 103 LYS A C 1
ATOM 800 O O . LYS A 1 103 ? 21.669 0.808 -23.929 1.00 93.81 103 LYS A O 1
ATOM 805 N N . VAL A 1 104 ? 21.839 -1.384 -23.468 1.00 94.69 104 VAL A N 1
ATOM 806 C CA . VAL A 1 104 ? 20.639 -1.441 -22.622 1.00 94.69 104 VAL A CA 1
ATOM 807 C C . VAL A 1 104 ? 21.039 -1.104 -21.190 1.00 94.69 104 VAL A C 1
ATOM 809 O O . VAL A 1 104 ? 21.948 -1.725 -20.640 1.00 94.69 104 VAL A O 1
ATOM 812 N N . VAL A 1 105 ? 20.365 -0.122 -20.604 1.00 94.44 105 VAL A N 1
ATOM 813 C CA . VAL A 1 105 ? 20.535 0.328 -19.222 1.00 94.44 105 VAL A CA 1
ATOM 814 C C . VAL A 1 105 ? 19.183 0.222 -18.524 1.00 94.44 105 VAL A C 1
ATOM 816 O O . VAL A 1 105 ? 18.147 0.476 -19.135 1.00 94.44 105 VAL A O 1
ATOM 819 N N . LEU A 1 106 ? 19.181 -0.177 -17.254 1.00 93.44 106 LEU A N 1
ATOM 820 C CA . LEU A 1 106 ? 17.975 -0.141 -16.433 1.00 93.44 106 LEU A CA 1
ATOM 821 C C . LEU A 1 106 ? 17.831 1.255 -15.832 1.00 93.44 106 LEU A C 1
ATOM 823 O O . LEU A 1 106 ? 18.701 1.697 -15.081 1.00 93.44 106 LEU A O 1
ATOM 827 N N . LYS A 1 107 ? 16.738 1.933 -16.173 1.00 93.81 107 LYS A N 1
ATOM 828 C CA . LYS A 1 107 ? 16.342 3.214 -15.597 1.00 93.81 107 LYS A CA 1
ATOM 829 C C . LYS A 1 107 ? 15.221 2.965 -14.594 1.00 93.81 107 LYS A C 1
ATOM 831 O O . LYS A 1 107 ? 14.195 2.396 -14.953 1.00 93.81 107 LYS A O 1
ATOM 836 N N . GLU A 1 108 ? 15.408 3.409 -13.358 1.00 94.88 108 GLU A N 1
ATOM 837 C CA . GLU A 1 108 ? 14.313 3.495 -12.392 1.00 94.88 108 GLU A CA 1
ATOM 838 C C . GLU A 1 108 ? 13.437 4.711 -12.727 1.00 94.88 108 GLU A C 1
ATOM 840 O O . GLU A 1 108 ? 13.950 5.801 -12.996 1.00 94.88 108 GLU A O 1
ATOM 845 N N . LEU A 1 109 ? 12.119 4.517 -12.765 1.00 93.88 109 LEU A N 1
ATOM 846 C CA . LEU A 1 109 ? 11.161 5.606 -12.963 1.00 93.88 109 LEU A CA 1
ATOM 847 C C . LEU A 1 109 ? 11.016 6.440 -11.680 1.00 93.88 109 LEU A C 1
ATOM 849 O O . LEU A 1 109 ? 11.184 5.929 -10.574 1.00 93.88 109 LEU A O 1
ATOM 853 N N . ALA A 1 110 ? 10.666 7.720 -11.809 1.00 91.62 110 ALA A N 1
ATOM 854 C CA . ALA A 1 110 ? 10.326 8.570 -10.668 1.00 91.62 110 ALA A CA 1
ATOM 855 C C . ALA A 1 110 ? 8.854 8.405 -10.236 1.00 91.62 110 ALA A C 1
ATOM 857 O O . ALA A 1 110 ? 7.993 8.021 -11.031 1.00 91.62 110 ALA A O 1
ATOM 858 N N . GLY A 1 111 ? 8.547 8.748 -8.981 1.00 89.81 111 GLY A N 1
ATOM 859 C CA . GLY A 1 111 ? 7.196 8.698 -8.401 1.00 89.81 111 GLY A CA 1
ATOM 860 C C . GLY A 1 111 ? 7.020 7.594 -7.353 1.00 89.81 111 GLY A C 1
ATOM 861 O O . GLY A 1 111 ? 7.994 7.073 -6.820 1.00 89.81 111 GLY A O 1
ATOM 862 N N . SER A 1 112 ? 5.770 7.245 -7.041 1.00 88.94 112 SER A N 1
ATOM 863 C CA . SER A 1 112 ? 5.430 6.237 -6.017 1.00 88.94 112 SER A CA 1
ATOM 864 C C . SER A 1 112 ? 4.302 5.285 -6.425 1.00 88.94 112 SER A C 1
ATOM 866 O O . SER A 1 112 ? 3.891 4.434 -5.637 1.00 88.94 112 SER A O 1
ATOM 868 N N . GLY A 1 113 ? 3.778 5.404 -7.644 1.00 90.38 113 GLY A N 1
ATOM 869 C CA . GLY A 1 113 ? 2.587 4.687 -8.093 1.00 90.38 113 GLY A CA 1
ATOM 870 C C . GLY A 1 113 ? 2.753 3.172 -8.097 1.00 90.38 113 GLY A C 1
ATOM 871 O O . GLY A 1 113 ? 1.820 2.476 -7.707 1.00 90.38 113 GLY A O 1
ATOM 872 N N . ALA A 1 114 ? 3.933 2.647 -8.445 1.00 92.69 114 ALA A N 1
ATOM 873 C CA . ALA A 1 114 ? 4.156 1.203 -8.395 1.00 92.69 114 ALA A CA 1
ATOM 874 C C . ALA A 1 114 ? 4.202 0.679 -6.956 1.00 92.69 114 ALA A C 1
ATOM 876 O O . ALA A 1 114 ? 3.612 -0.355 -6.659 1.00 92.69 114 ALA A O 1
ATOM 877 N N . ILE A 1 115 ? 4.843 1.429 -6.056 1.00 91.94 115 ILE A N 1
ATOM 878 C CA . ILE A 1 115 ? 4.884 1.127 -4.621 1.00 91.94 115 ILE A CA 1
ATOM 879 C C . ILE A 1 115 ? 3.456 1.079 -4.070 1.00 91.94 115 ILE A C 1
ATOM 881 O O . ILE A 1 115 ? 3.044 0.089 -3.471 1.00 91.94 115 ILE A O 1
ATOM 885 N N . LEU A 1 116 ? 2.664 2.123 -4.329 1.00 90.19 116 LEU A N 1
ATOM 886 C CA . LEU A 1 116 ? 1.281 2.211 -3.861 1.00 90.19 116 LEU A CA 1
ATOM 887 C C . LEU A 1 116 ? 0.401 1.104 -4.444 1.00 90.19 116 LEU A C 1
ATOM 889 O O . LEU A 1 116 ? -0.371 0.499 -3.701 1.00 90.19 116 LEU A O 1
ATOM 893 N N . LEU A 1 117 ? 0.529 0.808 -5.742 1.00 91.19 117 LEU A N 1
ATOM 894 C CA . LEU A 1 117 ? -0.210 -0.283 -6.376 1.00 91.19 117 LEU A CA 1
ATOM 895 C C . LEU A 1 117 ? 0.146 -1.631 -5.740 1.00 91.19 117 LEU A C 1
ATOM 897 O O . LEU A 1 117 ? -0.751 -2.381 -5.365 1.00 91.19 117 LEU A O 1
ATOM 901 N N . ALA A 1 118 ? 1.437 -1.922 -5.575 1.00 93.31 118 ALA A N 1
ATOM 902 C CA . ALA A 1 118 ? 1.900 -3.169 -4.978 1.00 93.31 118 ALA A CA 1
ATOM 903 C C . ALA A 1 118 ? 1.386 -3.343 -3.542 1.00 93.31 118 ALA A C 1
ATOM 905 O O . ALA A 1 118 ? 0.878 -4.407 -3.190 1.00 93.31 118 ALA A O 1
ATOM 906 N N . LEU A 1 119 ? 1.455 -2.290 -2.721 1.00 92.56 119 LEU A N 1
ATOM 907 C CA . LEU A 1 119 ? 0.956 -2.332 -1.348 1.00 92.56 119 LEU A CA 1
ATOM 908 C C . LEU A 1 119 ? -0.565 -2.525 -1.292 1.00 92.56 119 LEU A C 1
ATOM 910 O O . LEU A 1 119 ? -1.051 -3.269 -0.446 1.00 92.56 119 LEU A O 1
ATOM 914 N N . ARG A 1 120 ? -1.323 -1.912 -2.206 1.00 90.12 120 ARG A N 1
ATOM 915 C CA . ARG A 1 120 ? -2.778 -2.111 -2.303 1.00 90.12 120 ARG A CA 1
ATOM 916 C C . ARG A 1 120 ? -3.135 -3.539 -2.713 1.00 90.12 120 ARG A C 1
ATOM 918 O O . ARG A 1 120 ? -3.990 -4.148 -2.081 1.00 90.12 120 ARG A O 1
ATOM 925 N N . LEU A 1 121 ? -2.432 -4.100 -3.697 1.00 91.12 121 LEU A N 1
ATOM 926 C CA . LEU A 1 121 ? -2.588 -5.504 -4.092 1.00 91.12 121 LEU A CA 1
ATOM 927 C C . LEU A 1 121 ? -2.244 -6.463 -2.940 1.00 91.12 121 LEU A C 1
ATOM 929 O O . LEU A 1 121 ? -2.933 -7.462 -2.741 1.00 91.12 121 LEU A O 1
ATOM 933 N N . LEU A 1 122 ? -1.219 -6.145 -2.143 1.00 92.81 122 LEU A N 1
ATOM 934 C CA . LEU A 1 122 ? -0.903 -6.903 -0.932 1.00 92.81 122 LEU A CA 1
ATOM 935 C C . LEU A 1 122 ? -2.026 -6.839 0.099 1.00 92.81 122 LEU A C 1
ATOM 937 O O . LEU A 1 122 ? -2.367 -7.873 0.664 1.00 92.81 122 LEU A O 1
ATOM 941 N N . VAL A 1 123 ? -2.611 -5.662 0.333 1.00 91.44 123 VAL A N 1
ATOM 942 C CA . VAL A 1 123 ? -3.762 -5.532 1.238 1.00 91.44 123 VAL A CA 1
ATOM 943 C C . VAL A 1 123 ? -4.903 -6.427 0.782 1.00 91.44 123 VAL A C 1
ATOM 945 O O . VAL A 1 123 ? -5.380 -7.203 1.599 1.00 91.44 123 VAL A O 1
ATOM 948 N N . LEU A 1 124 ? -5.280 -6.404 -0.500 1.00 89.31 124 LEU A N 1
ATOM 949 C CA . LEU A 1 124 ? -6.328 -7.291 -1.023 1.00 89.31 124 LEU A CA 1
ATOM 950 C C . LEU A 1 124 ? -6.013 -8.764 -0.736 1.00 89.31 124 LEU A C 1
ATOM 952 O O . LEU A 1 124 ? -6.838 -9.478 -0.174 1.00 89.31 124 LEU A O 1
ATOM 956 N N . ARG A 1 125 ? -4.772 -9.189 -0.992 1.00 90.12 125 ARG A N 1
ATOM 957 C CA . ARG A 1 125 ? -4.335 -10.554 -0.686 1.00 90.12 125 ARG A CA 1
ATOM 958 C C . ARG A 1 125 ? -4.399 -10.877 0.808 1.00 90.12 125 ARG A C 1
ATOM 960 O O . ARG A 1 125 ? -4.701 -12.011 1.167 1.00 90.12 125 ARG A O 1
ATOM 967 N N . PHE A 1 126 ? -4.088 -9.935 1.694 1.00 91.75 126 PHE A N 1
ATOM 968 C CA . PHE A 1 126 ? -4.231 -10.159 3.133 1.00 91.75 126 PHE A CA 1
ATOM 969 C C . PHE A 1 126 ? -5.696 -10.233 3.558 1.00 91.75 126 PHE A C 1
ATOM 971 O O . PHE A 1 126 ? -6.029 -11.095 4.369 1.00 91.75 126 PHE A O 1
ATOM 978 N N . LEU A 1 127 ? -6.560 -9.391 2.986 1.00 87.94 127 LEU A N 1
ATOM 979 C CA . LEU A 1 127 ? -8.001 -9.409 3.236 1.00 87.94 127 LEU A CA 1
ATOM 980 C C . LEU A 1 127 ? -8.623 -10.752 2.837 1.00 87.94 127 LEU A C 1
ATOM 982 O O . LEU A 1 127 ? -9.382 -11.308 3.626 1.00 87.94 127 LEU A O 1
ATOM 986 N N . ASP A 1 128 ? -8.227 -11.328 1.698 1.00 85.62 128 ASP A N 1
ATOM 987 C CA . ASP A 1 128 ? -8.692 -12.655 1.254 1.00 85.62 128 ASP A CA 1
ATOM 988 C C . ASP A 1 128 ? -8.355 -13.779 2.252 1.00 85.62 128 ASP A C 1
ATOM 990 O O . ASP A 1 128 ? -9.008 -14.823 2.278 1.00 85.62 128 ASP A O 1
ATOM 994 N N . ASN A 1 129 ? -7.337 -13.570 3.094 1.00 85.94 129 ASN A N 1
ATOM 995 C CA . ASN A 1 129 ? -6.895 -14.522 4.112 1.00 85.94 129 ASN A CA 1
ATOM 996 C C . ASN A 1 129 ? -7.456 -14.224 5.517 1.00 85.94 129 ASN A C 1
ATOM 998 O O . ASN A 1 129 ? -7.162 -14.963 6.462 1.00 85.94 129 ASN A O 1
ATOM 1002 N N . LEU A 1 130 ? -8.261 -13.169 5.693 1.00 86.19 130 LEU A N 1
ATOM 1003 C CA . LEU A 1 130 ? -8.930 -12.886 6.965 1.00 86.19 130 LEU A CA 1
ATOM 1004 C C . LEU A 1 130 ? -10.166 -13.782 7.118 1.00 86.19 130 LEU A C 1
ATOM 1006 O O . LEU A 1 130 ? -11.271 -13.460 6.687 1.00 86.19 130 LEU A O 1
ATOM 1010 N N . HIS A 1 131 ? -9.988 -14.934 7.762 1.00 78.69 131 HIS A N 1
ATOM 1011 C CA . HIS A 1 131 ? -11.096 -15.833 8.079 1.00 78.69 131 HIS A CA 1
ATOM 1012 C C . HIS A 1 131 ? -11.959 -15.296 9.229 1.00 78.69 131 HIS A C 1
ATOM 1014 O O . HIS A 1 131 ? -11.440 -14.838 10.243 1.00 78.69 131 HIS A O 1
ATOM 1020 N N . GLY A 1 132 ? -13.284 -15.430 9.111 1.00 72.50 132 GLY A N 1
ATOM 1021 C CA . GLY A 1 132 ? -14.225 -15.124 10.198 1.00 72.50 132 GLY A CA 1
ATOM 1022 C C . GLY A 1 132 ? -14.643 -13.656 10.315 1.00 72.50 132 GLY A C 1
ATOM 1023 O O . GLY A 1 132 ? -15.412 -13.329 11.217 1.00 72.50 132 GLY A O 1
ATOM 1024 N N . HIS A 1 133 ? -14.200 -12.797 9.395 1.00 69.25 133 HIS A N 1
ATOM 1025 C CA . HIS A 1 133 ? -14.609 -11.398 9.316 1.00 69.25 133 HIS A CA 1
ATOM 1026 C C . HIS A 1 133 ? -15.406 -11.144 8.032 1.00 69.25 133 HIS A C 1
ATOM 1028 O O . HIS A 1 133 ? -15.088 -11.682 6.974 1.00 69.25 133 HIS A O 1
ATOM 1034 N N . SER A 1 134 ? -16.448 -10.319 8.121 1.00 66.69 134 SER A N 1
ATOM 1035 C CA . SER A 1 134 ? -17.182 -9.807 6.961 1.00 66.69 134 SER A CA 1
ATOM 1036 C C . SER A 1 134 ? -17.073 -8.288 6.962 1.00 66.69 134 SER A C 1
ATOM 1038 O O . SER A 1 134 ? -17.811 -7.613 7.681 1.00 66.69 134 SER A O 1
ATOM 1040 N N . TYR A 1 135 ? -16.132 -7.757 6.190 1.00 69.00 135 TYR A N 1
ATOM 1041 C CA . TYR A 1 135 ? -16.003 -6.318 5.989 1.00 69.00 135 TYR A CA 1
ATOM 1042 C C . TYR A 1 135 ? -16.863 -5.915 4.789 1.00 69.00 135 TYR A C 1
ATOM 1044 O O . TYR A 1 135 ? -16.728 -6.476 3.704 1.00 69.00 135 TYR A O 1
ATOM 1052 N N . THR A 1 136 ? -17.797 -4.988 4.998 1.00 55.94 136 THR A N 1
ATOM 1053 C CA . THR A 1 136 ? -18.856 -4.677 4.019 1.00 55.94 136 THR A CA 1
ATOM 1054 C C . THR A 1 136 ? -18.415 -3.659 2.963 1.00 55.94 136 THR A C 1
ATOM 1056 O O . THR A 1 136 ? -19.015 -3.590 1.894 1.00 55.94 136 THR A O 1
ATOM 1059 N N . GLN A 1 137 ? -17.392 -2.853 3.260 1.00 58.78 137 GLN A N 1
ATOM 1060 C CA . GLN A 1 137 ? -16.961 -1.736 2.423 1.00 58.78 137 GLN A CA 1
ATOM 1061 C C . GLN A 1 137 ? -15.478 -1.421 2.658 1.00 58.78 137 GLN A C 1
ATOM 1063 O O . GLN A 1 137 ? -15.006 -1.476 3.794 1.00 58.78 137 GLN A O 1
ATOM 1068 N N . ALA A 1 138 ? -14.760 -1.086 1.585 1.00 58.69 138 ALA A N 1
ATOM 1069 C CA . ALA A 1 138 ? -13.397 -0.571 1.635 1.00 58.69 138 ALA A CA 1
ATOM 1070 C C . ALA A 1 138 ? -13.403 0.882 1.144 1.00 58.69 138 ALA A C 1
ATOM 1072 O O . ALA A 1 138 ? -13.716 1.137 -0.016 1.00 58.69 138 ALA A O 1
ATOM 1073 N N . ASP A 1 139 ? -13.055 1.821 2.025 1.00 59.41 139 ASP A N 1
ATOM 1074 C CA . ASP A 1 139 ? -12.923 3.238 1.684 1.00 59.41 139 ASP A CA 1
ATOM 1075 C C . ASP A 1 139 ? -11.436 3.628 1.684 1.00 59.41 139 ASP A C 1
ATOM 1077 O O . ASP A 1 139 ? -10.753 3.576 2.711 1.00 59.41 139 ASP A O 1
ATOM 1081 N N . HIS A 1 140 ? -10.909 4.026 0.524 1.00 54.53 140 HIS A N 1
ATOM 1082 C CA . HIS A 1 140 ? -9.523 4.475 0.381 1.00 54.53 140 HIS A CA 1
ATOM 1083 C C . HIS A 1 140 ? -9.421 5.997 0.538 1.00 54.53 140 HIS A C 1
ATOM 1085 O O . HIS A 1 140 ? -9.905 6.751 -0.298 1.00 54.53 140 HIS A O 1
ATOM 1091 N N . VAL A 1 141 ? -8.727 6.472 1.577 1.00 48.31 141 VAL A N 1
ATOM 1092 C CA . VAL A 1 141 ? -8.662 7.917 1.893 1.00 48.31 141 VAL A CA 1
ATOM 1093 C C . VAL A 1 141 ? -7.463 8.643 1.245 1.00 48.31 141 VAL A C 1
ATOM 1095 O O . VAL A 1 141 ? -7.397 9.8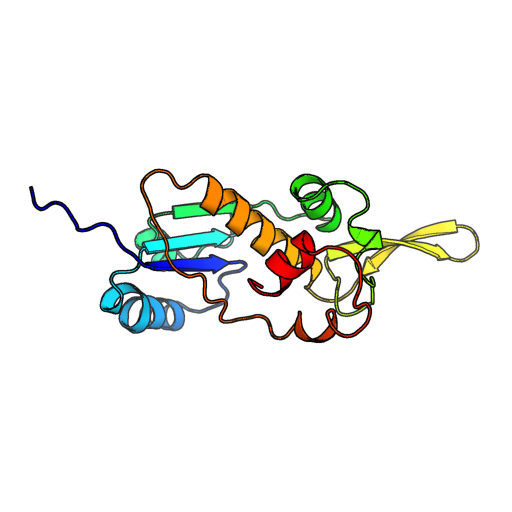64 1.286 1.00 48.31 141 VAL A O 1
ATOM 1098 N N . CYS A 1 142 ? -6.522 7.946 0.588 1.00 46.88 142 CYS A N 1
ATOM 1099 C CA . CYS A 1 142 ? -5.269 8.578 0.128 1.00 46.88 142 CYS A CA 1
ATOM 1100 C C . CYS A 1 142 ? -4.691 8.057 -1.208 1.00 46.88 142 CYS A C 1
ATOM 1102 O O . CYS A 1 142 ? -3.524 7.673 -1.265 1.00 46.88 142 CYS A O 1
ATOM 1104 N N . SER A 1 143 ? -5.428 8.077 -2.326 1.00 44.62 143 SER A N 1
ATOM 1105 C CA . SER A 1 143 ? -4.717 8.244 -3.610 1.00 44.62 143 SER A CA 1
ATOM 1106 C C . SER A 1 143 ? -5.510 9.026 -4.649 1.00 44.62 143 SER A C 1
ATOM 1108 O O . SER A 1 143 ? -6.408 8.502 -5.296 1.00 44.62 143 SER A O 1
ATOM 1110 N N . GLU A 1 144 ? -5.090 10.263 -4.890 1.00 40.91 144 GLU A N 1
ATOM 1111 C CA . GLU A 1 144 ? -5.494 11.050 -6.063 1.00 40.91 144 GLU A CA 1
ATOM 1112 C C . GLU A 1 144 ? -4.864 10.520 -7.372 1.00 40.91 144 GLU A C 1
ATOM 1114 O O . GLU A 1 144 ? -5.148 11.011 -8.460 1.00 40.91 144 GLU A O 1
ATOM 1119 N N . ILE A 1 145 ? -4.009 9.496 -7.289 1.00 44.25 145 ILE A N 1
ATOM 1120 C CA . ILE A 1 145 ? -3.108 9.069 -8.366 1.00 44.25 145 ILE A CA 1
ATOM 1121 C C . ILE A 1 145 ? -3.828 8.297 -9.494 1.00 44.25 145 ILE A C 1
ATOM 1123 O O . ILE A 1 145 ? -3.423 8.389 -10.655 1.00 44.25 145 ILE A O 1
ATOM 1127 N N . LEU A 1 146 ? -4.926 7.588 -9.210 1.00 42.47 146 LEU A N 1
ATOM 1128 C CA . LEU A 1 146 ? -5.549 6.677 -10.187 1.00 42.47 146 LEU A CA 1
ATOM 1129 C C . LEU A 1 146 ? -6.609 7.298 -11.098 1.00 42.47 146 LEU A C 1
ATOM 1131 O O . LEU A 1 146 ? -6.882 6.742 -12.165 1.00 42.47 146 LEU A O 1
ATOM 1135 N N . ASN A 1 147 ? -7.121 8.488 -10.773 1.00 40.94 147 ASN A N 1
ATOM 1136 C CA . ASN A 1 147 ? -8.077 9.186 -11.640 1.00 40.94 147 ASN A CA 1
ATOM 1137 C C . ASN A 1 147 ? -7.499 9.523 -13.032 1.00 40.94 147 ASN A C 1
ATOM 1139 O O . ASN A 1 147 ? -8.254 9.762 -13.973 1.00 40.94 147 ASN A O 1
ATOM 1143 N N . SER A 1 148 ? -6.171 9.490 -13.198 1.00 38.81 148 SER A N 1
ATOM 1144 C CA . SER A 1 148 ? -5.494 9.770 -14.471 1.00 38.81 148 SER A CA 1
ATOM 1145 C C . SER A 1 148 ? -5.378 8.570 -15.430 1.00 38.81 148 SER A C 1
ATOM 1147 O O . SER A 1 148 ? -5.205 8.778 -16.630 1.00 38.81 148 SER A O 1
ATOM 1149 N N . CYS A 1 149 ? -5.523 7.324 -14.958 1.00 38.50 149 CYS A N 1
ATOM 1150 C CA . CYS A 1 149 ? -5.298 6.125 -15.786 1.00 38.50 149 CYS A CA 1
ATOM 1151 C C . CYS A 1 149 ? -6.555 5.616 -16.519 1.00 38.50 149 CYS A C 1
ATOM 1153 O O . CYS A 1 149 ? -6.440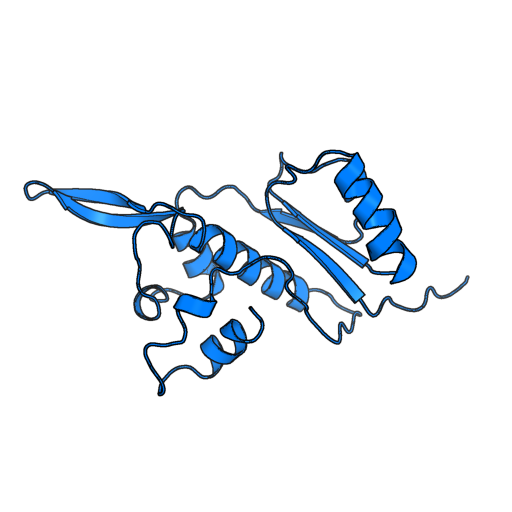 4.891 -17.504 1.00 38.50 149 CYS A O 1
ATOM 1155 N N . VAL A 1 150 ? -7.759 5.988 -16.072 1.00 40.38 150 VAL A N 1
ATOM 1156 C CA . VAL A 1 150 ? -9.023 5.382 -16.546 1.00 40.38 150 VAL A CA 1
ATOM 1157 C C . VAL A 1 150 ? -9.546 6.002 -17.853 1.00 40.38 150 VAL A C 1
ATOM 1159 O O . VAL A 1 150 ? -10.354 5.391 -18.552 1.00 40.38 150 VAL A O 1
ATOM 1162 N N . GLN A 1 151 ? -9.070 7.185 -18.252 1.00 38.66 151 GLN A N 1
ATOM 1163 C CA . GLN A 1 151 ? -9.679 7.933 -19.363 1.00 38.66 151 GLN A CA 1
ATOM 1164 C C . GLN A 1 151 ? -9.300 7.464 -20.783 1.00 38.66 151 GLN A C 1
ATOM 1166 O O . GLN A 1 151 ? -9.811 8.032 -21.746 1.00 38.66 151 GLN A O 1
ATOM 1171 N N . SER A 1 152 ? -8.455 6.439 -20.969 1.00 37.84 152 SER A N 1
ATOM 1172 C CA . SER A 1 152 ? -7.915 6.125 -22.304 1.00 37.84 152 SER A CA 1
ATOM 1173 C C . SER A 1 152 ? -8.537 4.939 -23.059 1.00 37.84 152 SER A C 1
ATOM 1175 O O . SER A 1 152 ? -8.515 4.995 -24.286 1.00 37.84 152 SER A O 1
ATOM 1177 N N . HIS A 1 153 ? -9.150 3.908 -22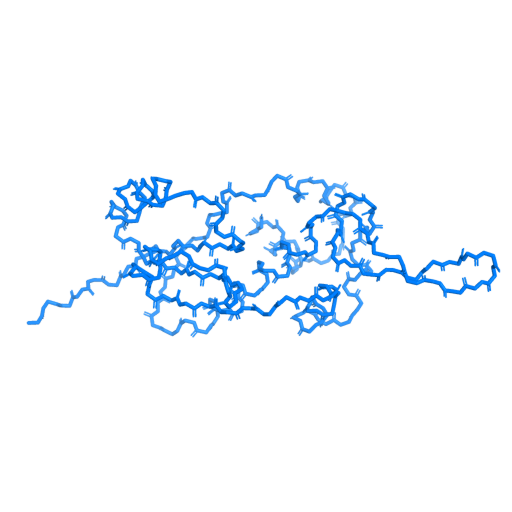.446 1.00 39.16 153 HIS A N 1
ATOM 1178 C CA . HIS A 1 153 ? -9.610 2.723 -23.214 1.00 39.16 153 HIS A CA 1
ATOM 1179 C C . HIS A 1 153 ? -10.910 2.042 -22.711 1.00 39.16 153 HIS A C 1
ATOM 1181 O O . HIS A 1 153 ? -10.877 1.320 -21.713 1.00 39.16 153 HIS A O 1
ATOM 1187 N N . PRO A 1 154 ? -12.052 2.154 -23.435 1.00 41.59 154 PRO A N 1
ATOM 1188 C CA . PRO A 1 154 ? -13.364 1.696 -22.968 1.00 41.59 154 PRO A CA 1
ATOM 1189 C C . PRO A 1 154 ? -13.697 0.202 -23.143 1.00 41.59 154 PRO A C 1
ATOM 1191 O O . PRO A 1 154 ? -14.689 -0.208 -22.549 1.00 41.59 154 PRO A O 1
ATOM 1194 N N . ASN A 1 155 ? -12.858 -0.667 -23.733 1.00 43.72 155 ASN A N 1
ATOM 1195 C CA . ASN A 1 155 ? -13.323 -2.024 -24.106 1.00 43.72 155 ASN A CA 1
ATOM 1196 C C . ASN A 1 155 ? -12.522 -3.283 -23.701 1.00 43.72 155 ASN A C 1
ATOM 1198 O O . ASN A 1 155 ? -12.849 -4.351 -24.214 1.00 43.72 155 ASN A O 1
ATOM 1202 N N . ARG A 1 156 ? -11.551 -3.264 -22.774 1.00 38.22 156 ARG A N 1
ATOM 1203 C CA . ARG A 1 156 ? -10.996 -4.527 -22.221 1.00 38.22 156 ARG A CA 1
ATOM 1204 C C . ARG A 1 156 ? -10.595 -4.420 -20.748 1.00 38.22 156 ARG A C 1
ATOM 1206 O O . ARG A 1 156 ? -10.069 -3.397 -20.332 1.00 38.22 156 ARG A O 1
ATOM 1213 N N . SER A 1 157 ? -10.820 -5.523 -20.025 1.00 42.09 157 SER A N 1
ATOM 1214 C CA . SER A 1 157 ? -10.625 -5.795 -18.586 1.00 42.09 157 SER A CA 1
ATOM 1215 C C . SER A 1 157 ? -11.677 -5.217 -17.626 1.00 42.09 157 SER A C 1
ATOM 1217 O O . SER A 1 157 ? -11.480 -4.190 -16.987 1.00 42.09 157 SER A O 1
ATOM 1219 N N . GLN A 1 158 ? -12.803 -5.925 -17.496 1.00 38.53 158 GLN A N 1
ATOM 1220 C CA . GLN A 1 158 ? -13.755 -5.702 -16.403 1.00 38.53 158 GLN A CA 1
ATOM 1221 C C . GLN A 1 158 ? -13.091 -5.987 -15.041 1.00 38.53 158 GLN A C 1
ATOM 1223 O O . GLN A 1 158 ? -13.241 -5.197 -14.128 1.00 38.53 158 GLN A O 1
ATOM 1228 N N . GLU A 1 159 ? -12.225 -7.002 -14.946 1.00 37.03 159 GLU A N 1
ATOM 1229 C CA . GLU A 1 159 ? -11.517 -7.355 -13.702 1.00 37.03 159 GLU A CA 1
ATOM 1230 C C . GLU A 1 159 ? -10.540 -6.269 -13.215 1.00 37.03 159 GLU A C 1
ATOM 1232 O O . GLU A 1 159 ? -10.531 -5.936 -12.036 1.00 37.03 159 GLU A O 1
ATOM 1237 N N . LEU A 1 160 ? -9.763 -5.638 -14.109 1.00 37.12 160 LEU A N 1
ATOM 1238 C CA . LEU A 1 160 ? -8.893 -4.516 -13.720 1.00 37.12 160 LEU A CA 1
ATOM 1239 C C . LEU A 1 160 ? -9.688 -3.240 -13.439 1.00 37.12 160 LEU A C 1
ATOM 1241 O O . LEU A 1 160 ? -9.243 -2.432 -12.632 1.00 37.12 160 LEU A O 1
ATOM 1245 N N . ARG A 1 161 ? -10.853 -3.047 -14.070 1.00 37.03 161 ARG A N 1
ATOM 1246 C CA . ARG A 1 161 ? -11.762 -1.936 -13.749 1.00 37.03 161 ARG A CA 1
ATOM 1247 C C . ARG A 1 161 ? -12.419 -2.106 -12.399 1.00 37.03 161 ARG A C 1
ATOM 1249 O O . ARG A 1 161 ? -12.512 -1.124 -11.679 1.00 37.03 161 ARG A O 1
ATOM 1256 N N . ASP A 1 162 ? -12.826 -3.316 -12.054 1.00 36.81 162 ASP A N 1
ATOM 1257 C CA . ASP A 1 162 ? -13.412 -3.604 -10.752 1.00 36.81 162 ASP A CA 1
ATOM 1258 C C . ASP A 1 162 ? -12.343 -3.453 -9.655 1.00 36.81 162 ASP A C 1
ATOM 1260 O O . ASP A 1 162 ? -12.634 -2.902 -8.597 1.00 36.81 162 ASP A O 1
ATOM 1264 N N . CYS A 1 163 ? -11.073 -3.780 -9.947 1.00 34.22 163 CYS A N 1
ATOM 1265 C CA . CYS A 1 163 ? -9.951 -3.362 -9.104 1.00 34.22 163 CYS A CA 1
ATOM 1266 C C . CYS A 1 163 ? -9.809 -1.829 -9.064 1.00 34.22 163 CYS A C 1
ATOM 1268 O O . CYS A 1 163 ? -9.747 -1.276 -7.981 1.00 34.22 163 CYS A O 1
ATOM 1270 N N . LEU A 1 164 ? -9.789 -1.125 -10.203 1.00 34.53 164 LEU A N 1
ATOM 1271 C CA . LEU A 1 164 ? -9.585 0.336 -10.295 1.00 34.53 164 LEU A CA 1
ATOM 1272 C C . LEU A 1 164 ? -10.715 1.197 -9.708 1.00 34.53 164 LEU A C 1
ATOM 1274 O O . LEU A 1 164 ? -10.442 2.330 -9.334 1.00 34.53 164 LEU A O 1
ATOM 1278 N N . TRP A 1 165 ? -11.947 0.692 -9.623 1.00 28.34 165 TRP A N 1
ATOM 1279 C CA . TRP A 1 165 ? -13.084 1.372 -8.983 1.00 28.34 165 TRP A CA 1
ATOM 1280 C C . TRP A 1 165 ? -13.191 1.089 -7.477 1.00 28.34 165 TRP A C 1
ATOM 1282 O O . TRP A 1 165 ? -13.861 1.837 -6.769 1.00 28.34 165 TRP A O 1
ATOM 1292 N N . LEU A 1 166 ? -12.513 0.045 -6.990 1.00 30.48 166 LEU A N 1
ATOM 1293 C CA . LEU A 1 166 ? -12.253 -0.205 -5.567 1.00 30.48 166 LEU A CA 1
ATOM 1294 C C . LEU A 1 166 ? -10.895 0.379 -5.110 1.00 30.48 166 LEU A C 1
ATOM 1296 O O . LEU A 1 166 ? -10.471 0.109 -3.990 1.00 30.48 166 LEU A O 1
ATOM 1300 N N . LEU A 1 167 ? -10.209 1.160 -5.959 1.00 36.28 167 LEU A N 1
ATOM 1301 C CA . LEU A 1 167 ? -8.899 1.797 -5.737 1.00 36.28 167 LEU A CA 1
ATOM 1302 C C . LEU A 1 167 ? -9.011 3.335 -5.664 1.00 36.28 167 LEU A C 1
ATOM 1304 O O . LEU A 1 167 ? -8.029 3.954 -5.169 1.00 36.28 167 LEU A O 1
#

Organism: Prymnesium parvum (NCBI:txid97485)

pLDDT: mean 79.09, std 20.53, range [28.34, 96.06]

Sequence (167 aa):
MLHSAASTTLVVVIGSQRGGEQVWQSMITHLIQPLRADLAVLASFDQSHELLLQHAQHIWRVGEYRDWGVLITELVGAGWQANVTLTDNLWGGVHVAEKQNGKVVLKELAGSGAILLALRLLVLRFLDNLHGHSYTQADHVCSEILNSCVQSHPNRSQELRDCLWLL

Foldseek 3Di:
DDPPDAQQAEDEAAEAPPDDPVVLVCCCVPPCVVSVYAYEYEYAPPRDDPSSVVRHPHYHHDHDALALVVLVCVLPNPPVCVLFDDDAQAQASHWDWDQDPNDTDTDGGHHCNSVVVSRLSVVVVVVVVDPPHDHPADDDDDDPRLVVTPPDDDDDDPPVVVVSVSD

Radius of gyration: 18.33 Å; chains: 1; bounding box: 44×29×57 Å

Secondary structure (DSSP, 8-state):
----PPPS-EEEEES---S-HHHHHHHIIIIIHHHT-EEEEEEETT---HHHHHH-SEEEEEPPPS-HHHHHHHHH-TTGGGGS---TTTBTT-EEEEEETTEEEEEEPSBSHHHHHHHHHHHHHHHHT-TT---------S-TTGGGTTTS-SSS-HHHHHHHH--